Protein AF-A0A944P4P7-F1 (afdb_monomer_lite)

Structure (mmCIF, N/CA/C/O backbone):
data_AF-A0A944P4P7-F1
#
_entry.id   AF-A0A944P4P7-F1
#
loop_
_atom_site.group_PDB
_atom_site.id
_atom_site.type_symbol
_atom_site.label_atom_id
_atom_site.label_alt_id
_atom_site.label_comp_id
_atom_site.label_asym_id
_atom_site.label_entity_id
_atom_site.label_seq_id
_atom_site.pdbx_PDB_ins_code
_atom_site.Cartn_x
_atom_site.Cartn_y
_atom_site.Cartn_z
_atom_site.occupancy
_atom_site.B_iso_or_equiv
_atom_site.auth_seq_id
_atom_site.auth_comp_id
_atom_site.auth_asym_id
_atom_site.auth_atom_id
_atom_site.pdbx_PDB_model_num
ATOM 1 N N . MET A 1 1 ? 6.046 8.939 -4.558 1.00 86.06 1 MET A N 1
ATOM 2 C CA . MET A 1 1 ? 4.956 8.171 -3.937 1.00 86.06 1 MET A CA 1
ATOM 3 C C . MET A 1 1 ? 3.795 9.115 -3.737 1.00 86.06 1 MET A C 1
ATOM 5 O O . MET A 1 1 ? 4.004 10.224 -3.260 1.00 86.06 1 MET A O 1
ATOM 9 N N . GLU A 1 2 ? 2.605 8.693 -4.127 1.00 92.31 2 GLU A N 1
ATOM 10 C CA . GLU A 1 2 ? 1.362 9.438 -3.946 1.00 92.31 2 GLU A CA 1
ATOM 11 C C . GLU A 1 2 ? 0.392 8.577 -3.142 1.00 92.31 2 GLU A C 1
ATOM 13 O O . GLU A 1 2 ? 0.187 7.402 -3.447 1.00 92.31 2 GLU A O 1
ATOM 18 N N . SER A 1 3 ? -0.180 9.155 -2.093 1.00 87.56 3 SER A N 1
ATOM 19 C CA . SER A 1 3 ? -1.101 8.472 -1.190 1.00 87.56 3 SER A CA 1
ATOM 20 C C . SER A 1 3 ? -2.145 9.457 -0.655 1.00 87.56 3 SER A C 1
ATOM 22 O O . SER A 1 3 ? -1.968 10.671 -0.795 1.00 87.56 3 SER A O 1
ATOM 24 N N . PRO A 1 4 ? -3.195 8.979 0.033 1.00 83.62 4 PRO A N 1
ATOM 25 C CA . PRO A 1 4 ? -4.123 9.853 0.752 1.00 83.62 4 PRO A CA 1
ATOM 26 C C . PRO A 1 4 ? -3.451 10.785 1.772 1.00 83.62 4 PRO A C 1
ATOM 28 O O . PRO A 1 4 ? -3.993 11.841 2.078 1.00 83.62 4 PRO A O 1
ATOM 31 N N . HIS A 1 5 ? -2.262 10.427 2.269 1.00 78.88 5 HIS A N 1
ATOM 32 C CA . HIS A 1 5 ? -1.479 11.236 3.209 1.00 78.88 5 HIS A CA 1
ATOM 33 C C . HIS A 1 5 ? -0.580 12.278 2.515 1.00 78.88 5 HIS A C 1
ATOM 35 O O . HIS A 1 5 ? 0.218 12.940 3.175 1.00 78.88 5 HIS A O 1
ATOM 41 N N . GLY A 1 6 ? -0.689 12.427 1.190 1.00 86.25 6 GLY A N 1
ATOM 42 C CA . GLY A 1 6 ? 0.078 13.373 0.381 1.00 86.25 6 GLY A CA 1
ATOM 43 C C . GLY A 1 6 ? 1.114 12.709 -0.528 1.00 86.25 6 GLY A C 1
ATOM 44 O O . GLY A 1 6 ? 1.156 11.483 -0.685 1.00 86.25 6 GLY A O 1
ATOM 45 N N . SER A 1 7 ? 1.950 13.547 -1.143 1.00 90.38 7 SER A N 1
ATOM 46 C CA . SER A 1 7 ? 2.991 13.151 -2.095 1.00 90.38 7 SER A CA 1
ATOM 47 C C . SER A 1 7 ? 4.396 13.342 -1.529 1.00 90.38 7 SER A C 1
ATOM 49 O O . SER A 1 7 ? 4.681 14.360 -0.900 1.00 90.38 7 SER A O 1
ATOM 51 N N . SER A 1 8 ? 5.295 12.413 -1.832 1.00 91.19 8 SER A N 1
ATOM 52 C CA . SER A 1 8 ? 6.695 12.427 -1.399 1.00 91.19 8 SER A CA 1
ATOM 53 C C . SER A 1 8 ? 7.629 11.934 -2.512 1.00 91.19 8 SER A C 1
ATOM 55 O O . SER A 1 8 ? 7.224 11.181 -3.407 1.00 91.19 8 SER A O 1
ATOM 57 N N . VAL A 1 9 ? 8.895 12.359 -2.481 1.00 92.50 9 VAL A N 1
ATOM 58 C CA . VAL A 1 9 ? 9.893 12.068 -3.528 1.00 92.50 9 VAL A CA 1
ATOM 59 C C . VAL A 1 9 ? 11.215 11.629 -2.900 1.00 92.50 9 VAL A C 1
ATOM 61 O O . VAL A 1 9 ? 11.575 12.060 -1.807 1.00 92.50 9 VAL A O 1
ATOM 64 N N . GLY A 1 10 ? 11.955 10.760 -3.595 1.00 92.38 10 GLY A N 1
ATOM 65 C CA . GLY A 1 10 ? 13.299 10.352 -3.190 1.00 92.38 10 GLY A CA 1
ATOM 66 C C . GLY A 1 10 ? 13.332 9.744 -1.786 1.00 92.38 10 GLY A C 1
ATOM 67 O O . GLY A 1 10 ? 12.528 8.873 -1.458 1.00 92.38 10 GLY A O 1
ATOM 68 N N . ALA A 1 11 ? 14.256 10.214 -0.947 1.00 91.25 11 ALA A N 1
ATOM 69 C CA . ALA A 1 11 ? 14.421 9.705 0.413 1.00 91.25 11 ALA A CA 1
ATOM 70 C C . ALA A 1 11 ? 13.194 9.953 1.314 1.00 91.25 11 ALA A C 1
ATOM 72 O O . ALA A 1 11 ? 12.943 9.155 2.216 1.00 91.25 11 ALA A O 1
ATOM 73 N N . ASP A 1 12 ? 12.411 11.010 1.064 1.00 90.81 12 ASP A N 1
ATOM 74 C CA . ASP A 1 12 ? 11.172 11.263 1.812 1.00 90.81 12 ASP A CA 1
ATOM 75 C C . ASP A 1 12 ? 10.110 10.203 1.525 1.00 90.81 12 ASP A C 1
ATOM 77 O O . ASP A 1 12 ? 9.396 9.793 2.436 1.00 90.81 12 ASP A O 1
ATOM 81 N N . ALA A 1 13 ? 10.044 9.698 0.291 1.00 89.38 13 ALA A N 1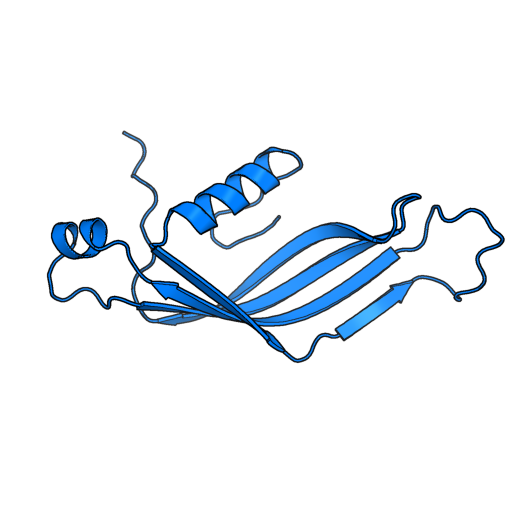
ATOM 82 C CA . ALA A 1 13 ? 9.120 8.621 -0.058 1.00 89.38 13 ALA A CA 1
ATOM 83 C C . ALA A 1 13 ? 9.451 7.309 0.657 1.00 89.38 13 ALA A C 1
ATOM 85 O O . ALA A 1 13 ? 8.552 6.591 1.098 1.00 89.38 13 ALA A O 1
ATOM 86 N N . VAL A 1 14 ? 10.743 7.019 0.824 1.00 90.12 14 VAL A N 1
ATOM 87 C CA . VAL A 1 14 ? 11.198 5.849 1.586 1.00 90.12 14 VAL A CA 1
ATOM 88 C C . VAL A 1 14 ? 10.842 6.005 3.065 1.00 90.12 14 VAL A C 1
ATOM 90 O O . VAL A 1 14 ? 10.278 5.084 3.649 1.00 90.12 14 VAL A O 1
ATOM 93 N N . ARG A 1 15 ? 11.094 7.181 3.656 1.00 89.94 15 ARG A N 1
ATOM 94 C CA . ARG A 1 15 ? 10.731 7.466 5.055 1.00 89.94 15 ARG A CA 1
ATOM 95 C C . ARG A 1 15 ? 9.228 7.392 5.301 1.00 89.94 15 ARG A C 1
ATOM 97 O O . ARG A 1 15 ? 8.814 6.783 6.278 1.00 89.94 15 ARG A O 1
ATOM 104 N N . GLN A 1 16 ? 8.419 7.967 4.412 1.00 86.19 16 GLN A N 1
ATOM 105 C CA . GLN A 1 16 ? 6.961 7.887 4.505 1.00 86.19 16 GLN A CA 1
ATOM 106 C C . GLN A 1 16 ? 6.486 6.431 4.474 1.00 86.19 16 GLN A C 1
ATOM 108 O O . GLN A 1 16 ? 5.637 6.048 5.272 1.00 86.19 16 GLN A O 1
ATOM 113 N N . SER A 1 17 ? 7.061 5.616 3.584 1.00 86.69 17 SER A N 1
ATOM 114 C CA . SER A 1 17 ? 6.740 4.189 3.507 1.00 86.69 17 SER A CA 1
ATOM 115 C C . SER A 1 17 ? 7.131 3.455 4.789 1.00 86.69 17 SER A C 1
ATOM 117 O O . SER A 1 17 ? 6.356 2.645 5.275 1.00 86.69 17 SER A O 1
ATOM 119 N N . GLN A 1 18 ? 8.303 3.754 5.355 1.00 90.00 18 GLN A N 1
ATOM 120 C CA . GLN A 1 18 ? 8.755 3.157 6.611 1.00 90.00 18 GLN A CA 1
ATOM 121 C C . GLN A 1 18 ? 7.818 3.510 7.774 1.00 90.00 18 GLN A C 1
ATOM 123 O O . GLN A 1 18 ? 7.349 2.606 8.460 1.00 90.00 18 GLN A O 1
ATOM 128 N N . GLN A 1 19 ? 7.479 4.792 7.943 1.00 87.12 19 GLN A N 1
ATOM 129 C CA . GLN A 1 19 ? 6.548 5.230 8.986 1.00 87.12 19 GLN A CA 1
ATOM 130 C C . GLN A 1 19 ? 5.189 4.533 8.850 1.00 87.12 19 GLN A C 1
ATOM 132 O O . GLN A 1 19 ? 4.666 4.001 9.824 1.00 87.12 19 GLN A O 1
ATOM 137 N N . ALA A 1 20 ? 4.661 4.453 7.625 1.00 84.38 20 ALA A N 1
ATOM 138 C CA . ALA A 1 20 ? 3.385 3.801 7.357 1.00 84.38 20 ALA A CA 1
ATOM 139 C C . ALA A 1 20 ? 3.376 2.303 7.708 1.00 84.38 20 ALA A C 1
ATOM 141 O O . ALA A 1 20 ? 2.303 1.746 7.904 1.00 84.38 20 ALA A O 1
ATOM 142 N N . VAL A 1 21 ? 4.537 1.641 7.776 1.00 89.19 21 VAL A N 1
ATOM 143 C CA . VAL A 1 21 ? 4.656 0.263 8.278 1.00 89.19 21 VAL A CA 1
ATOM 144 C C . VAL A 1 21 ? 4.725 0.247 9.807 1.00 89.19 21 VAL A C 1
ATOM 146 O O . VAL A 1 21 ? 4.086 -0.591 10.435 1.00 89.19 21 VAL A O 1
ATOM 149 N N . GLU A 1 22 ? 5.488 1.163 10.404 1.00 91.44 22 GLU A N 1
ATOM 150 C CA . GLU A 1 22 ? 5.739 1.227 11.852 1.00 91.44 22 GLU A CA 1
ATOM 151 C C . GLU A 1 22 ? 4.500 1.629 12.675 1.00 91.44 22 GLU A C 1
ATOM 153 O O . GLU A 1 22 ? 4.361 1.211 13.829 1.00 91.44 22 GLU A O 1
ATOM 158 N N . ASP A 1 23 ? 3.563 2.367 12.074 1.00 90.25 23 ASP A N 1
ATOM 159 C CA . ASP A 1 23 ? 2.300 2.782 12.704 1.00 90.25 23 ASP A CA 1
ATOM 160 C C . ASP A 1 23 ? 1.388 1.602 13.10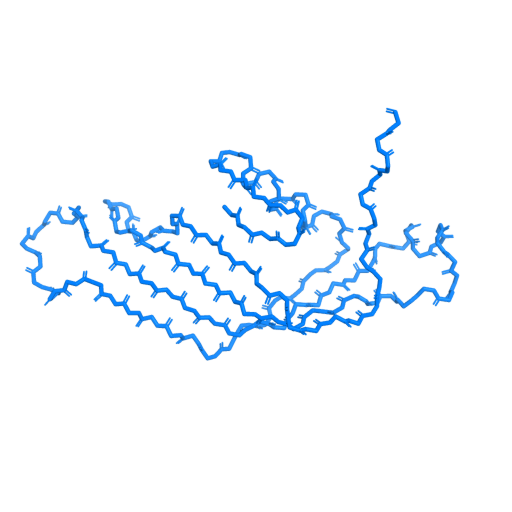1 1.00 90.25 23 ASP A C 1
ATOM 162 O O . ASP A 1 23 ? 0.443 1.769 13.881 1.00 90.25 23 ASP A O 1
ATOM 166 N N . TRP A 1 24 ? 1.677 0.396 12.606 1.00 93.38 24 TRP A N 1
ATOM 167 C CA . TRP A 1 24 ? 0.857 -0.798 12.786 1.00 93.38 24 TRP A CA 1
ATOM 168 C C . TRP A 1 24 ? 1.640 -1.939 13.427 1.00 93.38 24 TRP A C 1
ATOM 170 O O . TRP A 1 24 ? 2.837 -2.107 13.202 1.00 93.38 24 TRP A O 1
ATOM 180 N N . ALA A 1 25 ? 0.952 -2.771 14.208 1.00 95.44 25 ALA A N 1
ATOM 181 C CA . ALA A 1 25 ? 1.557 -3.969 14.786 1.00 95.44 25 ALA A CA 1
ATOM 182 C C . ALA A 1 25 ? 1.833 -5.027 13.715 1.00 95.44 25 ALA A C 1
ATOM 184 O O . ALA A 1 25 ? 2.836 -5.737 13.765 1.00 95.44 25 ALA A O 1
ATOM 185 N N . VAL A 1 26 ? 0.914 -5.143 12.755 1.00 95.88 26 VAL A N 1
ATOM 186 C CA . VAL A 1 26 ? 0.996 -6.073 11.630 1.00 95.88 26 VAL A CA 1
ATOM 187 C C . VAL A 1 26 ? 0.369 -5.415 10.411 1.00 95.88 26 VAL A C 1
ATOM 189 O O . VAL A 1 26 ? -0.688 -4.793 10.515 1.00 95.88 26 VAL A O 1
ATOM 192 N N . ILE A 1 27 ? 0.989 -5.620 9.251 1.00 95.81 27 ILE A N 1
ATOM 193 C CA . ILE A 1 27 ? 0.418 -5.275 7.951 1.00 95.81 27 ILE A CA 1
ATOM 194 C C . ILE A 1 27 ? 0.445 -6.488 7.020 1.00 95.81 27 ILE A C 1
ATOM 196 O O . ILE A 1 27 ? 1.388 -7.282 7.035 1.00 95.81 27 ILE A O 1
ATOM 200 N N . GLN A 1 28 ? -0.578 -6.623 6.182 1.00 96.88 28 GLN A N 1
ATOM 201 C CA . GLN A 1 28 ? -0.597 -7.580 5.080 1.00 96.88 28 GLN A CA 1
ATOM 202 C C . GLN A 1 28 ? -1.274 -6.956 3.869 1.00 96.88 28 GLN A C 1
ATOM 204 O O . GLN A 1 28 ? -2.441 -6.577 3.937 1.00 96.88 28 GLN A O 1
ATOM 209 N N . TYR A 1 29 ? -0.553 -6.880 2.750 1.00 96.75 29 TYR A N 1
ATOM 210 C CA . TYR A 1 29 ? -1.102 -6.415 1.478 1.00 96.75 29 TYR A CA 1
ATOM 211 C C . TYR A 1 29 ? -1.239 -7.611 0.539 1.00 96.75 29 TYR A C 1
ATOM 213 O O . TYR A 1 29 ? -0.239 -8.178 0.092 1.00 96.75 29 TYR A O 1
ATOM 221 N N . LEU A 1 30 ? -2.478 -8.005 0.249 1.00 98.25 30 LEU A N 1
ATOM 222 C CA . LEU A 1 30 ? -2.781 -9.014 -0.757 1.00 98.25 30 LEU A CA 1
ATOM 223 C C . LEU A 1 30 ? -3.042 -8.313 -2.089 1.00 98.25 30 LEU A C 1
ATOM 225 O O . LEU A 1 30 ? -4.022 -7.583 -2.229 1.00 98.25 30 LEU A O 1
ATOM 229 N N . ASN A 1 31 ? -2.162 -8.547 -3.059 1.00 98.19 31 ASN A N 1
ATOM 230 C CA . ASN A 1 31 ? -2.240 -7.932 -4.379 1.00 98.19 31 ASN A CA 1
ATOM 231 C C . ASN A 1 31 ? -2.755 -8.940 -5.411 1.00 98.19 31 ASN A C 1
ATOM 233 O O . ASN A 1 31 ? -2.353 -10.103 -5.400 1.00 98.19 31 ASN A O 1
ATOM 237 N N . THR A 1 32 ? -3.645 -8.494 -6.292 1.00 98.12 32 THR A N 1
ATOM 238 C CA . THR A 1 32 ? -4.323 -9.324 -7.300 1.00 98.12 32 THR A CA 1
ATOM 239 C C . THR A 1 32 ? -4.428 -8.579 -8.627 1.00 98.12 32 THR A C 1
ATOM 241 O O . THR A 1 32 ? -4.241 -7.362 -8.669 1.00 98.12 32 THR A O 1
ATOM 244 N N . ASP A 1 33 ? -4.701 -9.320 -9.705 1.00 97.31 33 ASP A N 1
ATOM 245 C CA . ASP A 1 33 ? -4.932 -8.777 -11.051 1.00 97.31 33 ASP A CA 1
ATOM 246 C C . ASP A 1 33 ? -3.818 -7.835 -11.532 1.00 97.31 33 ASP A C 1
ATOM 248 O O . ASP A 1 33 ? -4.074 -6.754 -12.055 1.00 97.31 33 ASP A O 1
ATOM 252 N N . LEU A 1 34 ? -2.562 -8.238 -11.313 1.00 97.44 34 LEU A N 1
ATOM 253 C CA . LEU A 1 34 ? -1.402 -7.459 -11.730 1.00 97.44 34 LEU A CA 1
ATOM 254 C C . LEU A 1 34 ? -1.350 -7.374 -13.260 1.00 97.44 34 LEU A C 1
ATOM 256 O O . LEU A 1 34 ? -1.148 -8.379 -13.943 1.00 97.44 34 LEU A O 1
ATOM 260 N N . LEU A 1 35 ? -1.487 -6.158 -13.775 1.00 97.94 35 LEU A N 1
ATOM 261 C CA . LEU A 1 35 ? -1.313 -5.818 -15.181 1.00 97.94 35 LEU A CA 1
ATOM 262 C C . LEU A 1 35 ? 0.006 -5.072 -15.333 1.00 97.94 35 LEU A C 1
ATOM 264 O O . LEU A 1 35 ? 0.263 -4.131 -14.585 1.00 97.94 35 LEU A O 1
ATOM 268 N N . ILE A 1 36 ? 0.831 -5.492 -16.290 1.00 96.69 36 ILE A N 1
ATOM 269 C CA . ILE A 1 36 ? 2.103 -4.848 -16.620 1.00 96.69 36 ILE A CA 1
ATOM 270 C C . ILE A 1 36 ? 2.116 -4.590 -18.120 1.00 96.69 36 ILE A C 1
ATOM 272 O O . ILE A 1 36 ? 1.881 -5.513 -18.899 1.00 96.69 36 ILE A O 1
ATOM 276 N N . ASP A 1 37 ? 2.425 -3.357 -18.497 1.00 94.94 37 ASP A N 1
ATOM 277 C CA . ASP A 1 37 ? 2.660 -2.952 -19.878 1.00 94.94 37 ASP A CA 1
ATOM 278 C C . ASP A 1 37 ? 4.103 -2.467 -20.010 1.00 94.94 37 ASP A C 1
ATOM 280 O O . ASP A 1 37 ? 4.538 -1.619 -19.231 1.00 94.94 37 ASP A O 1
ATOM 284 N N . VAL A 1 38 ? 4.869 -3.045 -20.934 1.00 92.31 38 VAL A N 1
ATOM 285 C CA . VAL A 1 38 ? 6.292 -2.733 -21.121 1.00 92.31 38 VAL A CA 1
ATOM 286 C C . VAL A 1 38 ? 6.445 -1.895 -22.380 1.00 92.31 38 VAL A C 1
ATOM 288 O O . VAL A 1 38 ? 6.120 -2.344 -23.475 1.00 92.31 38 VAL A O 1
ATOM 291 N N . ASP A 1 39 ? 7.013 -0.703 -22.226 1.00 84.81 39 ASP A N 1
ATOM 292 C CA . ASP A 1 39 ? 7.324 0.177 -23.343 1.00 84.81 39 ASP A CA 1
ATOM 293 C C . ASP A 1 39 ? 8.631 -0.283 -24.014 1.00 84.81 39 ASP A C 1
ATOM 295 O O . ASP A 1 39 ? 9.716 -0.219 -23.420 1.00 84.81 39 ASP A O 1
ATOM 299 N N . GLY A 1 40 ? 8.534 -0.723 -25.269 1.00 68.50 40 GLY A N 1
ATOM 300 C CA . GLY A 1 40 ? 9.669 -1.139 -26.101 1.00 68.50 40 GLY A CA 1
ATOM 301 C C . GLY A 1 40 ? 9.549 -2.579 -26.603 1.00 68.50 40 GLY A C 1
ATOM 302 O O . GLY A 1 40 ? 9.015 -3.456 -25.933 1.00 68.50 40 GLY A O 1
ATOM 303 N N . ASP A 1 41 ? 10.066 -2.835 -27.799 1.00 58.56 41 ASP A N 1
ATOM 304 C CA . ASP A 1 41 ? 9.925 -4.059 -28.599 1.00 58.56 41 ASP A CA 1
ATOM 305 C C . ASP A 1 41 ? 10.788 -5.252 -28.145 1.00 58.56 41 ASP A C 1
ATOM 307 O O . ASP A 1 41 ? 10.900 -6.250 -28.849 1.00 58.56 41 ASP A O 1
ATOM 311 N N . GLY A 1 42 ? 11.369 -5.212 -26.945 1.00 52.53 42 GLY A N 1
ATOM 312 C CA . GLY A 1 42 ? 12.096 -6.354 -26.376 1.00 52.53 42 GLY A CA 1
ATOM 313 C C . GLY A 1 42 ? 13.430 -6.698 -27.058 1.00 52.53 42 GLY A C 1
ATOM 314 O O . GLY A 1 42 ? 14.180 -7.503 -26.506 1.00 52.53 42 GLY A O 1
ATOM 315 N N . GLU A 1 43 ? 13.781 -6.051 -28.171 1.00 51.91 43 GLU A N 1
ATOM 316 C CA . GLU A 1 43 ? 15.068 -6.176 -28.868 1.00 51.91 43 GLU A CA 1
ATOM 317 C C . GLU A 1 43 ? 15.940 -4.934 -28.623 1.00 51.91 43 GLU A C 1
ATOM 319 O O . GLU A 1 43 ? 16.232 -4.138 -29.507 1.00 51.91 43 GLU A 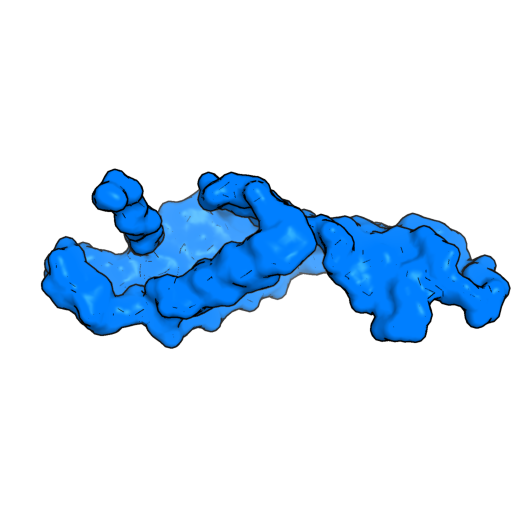O 1
ATOM 324 N N . GLY A 1 44 ? 16.351 -4.738 -27.369 1.00 51.44 44 GLY A N 1
ATOM 325 C CA . GLY A 1 44 ? 17.384 -3.760 -27.033 1.00 51.44 44 GLY A CA 1
ATOM 326 C C . GLY A 1 44 ? 18.765 -4.400 -27.127 1.00 51.44 44 GLY A C 1
ATOM 327 O O . GLY A 1 44 ? 19.089 -5.252 -26.296 1.00 51.44 44 GLY A O 1
ATOM 328 N N . ASP A 1 45 ? 19.561 -3.979 -28.110 1.00 49.34 45 ASP A N 1
ATOM 329 C CA . ASP A 1 45 ? 20.967 -4.343 -28.308 1.00 49.34 45 ASP A CA 1
ATOM 330 C C . ASP A 1 45 ? 21.794 -4.120 -27.028 1.00 49.34 45 ASP A C 1
ATOM 332 O O . ASP A 1 45 ? 22.276 -3.025 -26.760 1.00 49.34 45 ASP A O 1
ATOM 336 N N . GLY A 1 46 ? 21.953 -5.167 -26.219 1.00 51.28 46 GLY A N 1
ATOM 337 C CA . GLY A 1 46 ? 23.070 -5.355 -25.286 1.00 51.28 46 GLY A CA 1
ATOM 338 C C . GLY A 1 46 ? 23.178 -4.458 -24.043 1.00 51.28 46 GLY A C 1
ATOM 339 O O . GLY A 1 46 ? 23.644 -4.963 -23.028 1.00 51.28 46 GLY A O 1
ATOM 340 N N . ASP A 1 47 ? 22.712 -3.205 -24.053 1.00 52.41 47 ASP A N 1
ATOM 341 C CA . ASP A 1 47 ? 23.135 -2.189 -23.069 1.00 52.41 47 ASP A CA 1
ATOM 342 C C . ASP A 1 47 ? 21.980 -1.457 -22.351 1.00 52.41 47 ASP A C 1
ATOM 344 O O . ASP A 1 47 ? 22.101 -0.308 -21.949 1.00 52.41 47 ASP A O 1
ATOM 348 N N . GLY A 1 48 ? 20.853 -2.143 -22.134 1.00 55.19 48 GLY A N 1
ATOM 349 C CA . GLY A 1 48 ? 20.063 -2.071 -20.889 1.00 55.19 48 GLY A CA 1
ATOM 350 C C . GLY A 1 48 ? 19.714 -0.727 -20.213 1.00 55.19 48 GLY A C 1
ATOM 351 O O . GLY A 1 48 ? 19.474 -0.757 -19.005 1.00 55.19 48 GLY A O 1
ATOM 352 N N . ASP A 1 49 ? 19.627 0.405 -20.911 1.00 61.22 49 ASP A N 1
ATOM 353 C CA . ASP A 1 49 ? 19.331 1.710 -20.296 1.00 61.22 49 ASP A CA 1
ATOM 354 C C . ASP A 1 49 ? 18.256 2.470 -21.089 1.00 61.22 49 ASP A C 1
ATOM 356 O O . ASP A 1 49 ? 18.545 3.176 -22.051 1.00 61.22 49 ASP A O 1
ATOM 360 N N . GLY A 1 50 ? 16.978 2.280 -20.742 1.00 65.31 50 GLY A N 1
ATOM 361 C CA . GLY A 1 50 ? 15.903 3.070 -21.359 1.00 65.31 50 GLY A CA 1
ATOM 362 C C . GLY A 1 50 ? 14.503 2.470 -21.317 1.00 65.31 50 GLY A C 1
ATOM 363 O O . GLY A 1 50 ? 13.533 3.226 -21.353 1.00 65.31 50 GLY A O 1
ATOM 364 N N . SER A 1 51 ? 14.369 1.144 -21.187 1.00 86.19 51 SER A N 1
ATOM 365 C CA . SER A 1 51 ? 13.047 0.505 -21.135 1.00 86.19 51 SER A CA 1
ATOM 366 C C . SER A 1 51 ? 12.240 1.011 -19.935 1.00 86.19 51 SER A C 1
ATOM 368 O O . SER A 1 51 ? 12.742 1.059 -18.802 1.00 86.19 51 SER A O 1
ATOM 370 N N . SER A 1 52 ? 10.982 1.368 -20.182 1.00 91.62 52 SER A N 1
ATOM 371 C CA . SER A 1 52 ? 9.989 1.649 -19.147 1.00 91.62 52 SER A CA 1
ATOM 372 C C . SER A 1 52 ? 8.900 0.596 -19.142 1.00 91.62 52 SER A C 1
ATOM 374 O O . SER A 1 52 ? 8.752 -0.184 -20.076 1.00 91.62 52 SER A O 1
ATOM 376 N N . ALA A 1 53 ? 8.177 0.539 -18.037 1.00 95.19 53 ALA A N 1
ATOM 377 C CA . ALA A 1 53 ? 6.938 -0.200 -17.954 1.00 95.19 53 ALA A CA 1
ATOM 378 C C . ALA A 1 53 ? 5.984 0.543 -17.024 1.00 95.19 53 ALA A C 1
ATOM 380 O O . ALA A 1 53 ? 6.419 1.297 -16.149 1.00 95.19 53 ALA A O 1
ATOM 381 N N . THR A 1 54 ? 4.696 0.292 -17.180 1.00 97.38 54 THR A N 1
ATOM 382 C CA . THR A 1 54 ? 3.679 0.650 -16.196 1.00 97.38 54 THR A CA 1
ATOM 383 C C . THR A 1 54 ? 3.113 -0.621 -15.585 1.00 97.38 54 THR A C 1
ATOM 385 O O . THR A 1 54 ? 3.084 -1.677 -16.217 1.00 97.38 54 THR A O 1
ATOM 388 N N . ALA A 1 55 ? 2.696 -0.543 -14.327 1.00 98.12 55 ALA A N 1
ATOM 389 C CA . ALA A 1 55 ? 1.997 -1.625 -13.661 1.00 98.12 55 ALA A CA 1
ATOM 390 C C . ALA A 1 55 ? 0.795 -1.093 -12.890 1.00 98.12 55 ALA A C 1
ATOM 392 O O . ALA A 1 55 ? 0.853 -0.005 -12.319 1.00 98.12 55 ALA A O 1
ATOM 393 N N . SER A 1 56 ? -0.272 -1.881 -12.830 1.00 98.44 56 SER A N 1
ATOM 394 C CA . SER A 1 56 ? -1.417 -1.620 -11.959 1.00 98.44 56 SER A CA 1
ATOM 395 C C . SER A 1 56 ? -1.913 -2.911 -11.323 1.00 98.44 56 SER A C 1
ATOM 397 O O . SER A 1 56 ? -1.775 -3.988 -11.903 1.00 98.44 56 SER A O 1
ATOM 399 N N . TRP A 1 57 ? -2.432 -2.820 -10.102 1.00 98.69 57 TRP A N 1
ATOM 400 C CA . TRP A 1 57 ? -2.972 -3.974 -9.387 1.00 98.69 57 TRP A CA 1
ATOM 401 C C . TRP A 1 57 ? -4.035 -3.568 -8.371 1.00 98.69 57 TRP A C 1
ATOM 403 O O . TRP A 1 57 ? -4.034 -2.456 -7.834 1.00 98.69 57 TRP A O 1
ATOM 413 N N . ASN A 1 58 ? -4.922 -4.512 -8.068 1.00 98.50 58 ASN A N 1
ATOM 414 C CA . ASN A 1 58 ? -5.838 -4.420 -6.939 1.00 98.50 58 ASN A CA 1
ATOM 415 C C . ASN A 1 58 ? -5.098 -4.802 -5.656 1.00 98.50 58 ASN A C 1
ATOM 417 O O . ASN A 1 58 ? -4.313 -5.753 -5.653 1.00 98.50 58 ASN A O 1
ATOM 421 N N . SER A 1 59 ? -5.369 -4.104 -4.555 1.00 98.31 59 SER A N 1
ATOM 422 C CA . SER A 1 59 ? -4.782 -4.410 -3.250 1.00 98.31 59 SER A CA 1
ATOM 423 C C . SER A 1 59 ? -5.831 -4.409 -2.145 1.00 98.31 59 SER A C 1
ATOM 425 O O . SER A 1 59 ? -6.584 -3.443 -1.992 1.00 98.31 59 SER A O 1
ATOM 427 N N . LEU A 1 60 ? -5.854 -5.489 -1.363 1.00 98.38 60 LEU A N 1
ATOM 428 C CA . LEU A 1 60 ? -6.507 -5.546 -0.061 1.00 98.38 60 LEU A CA 1
ATOM 429 C C . LEU A 1 60 ? -5.428 -5.398 1.012 1.00 98.38 60 LEU A C 1
ATOM 431 O O . LEU A 1 60 ? -4.587 -6.280 1.192 1.00 98.38 60 LEU A O 1
ATOM 435 N N . MET A 1 61 ? -5.456 -4.264 1.698 1.00 97.38 61 MET A N 1
ATOM 436 C CA . MET A 1 61 ? -4.477 -3.868 2.700 1.00 97.38 61 MET A CA 1
ATOM 437 C C . MET A 1 61 ? -5.107 -4.011 4.082 1.00 97.38 61 MET A C 1
ATOM 439 O O . MET A 1 61 ? -6.040 -3.283 4.422 1.00 97.38 61 MET A O 1
ATOM 443 N N . THR A 1 62 ? -4.603 -4.952 4.871 1.00 97.69 62 THR A N 1
ATOM 444 C CA . THR A 1 62 ? -5.047 -5.206 6.243 1.00 97.69 62 THR A CA 1
ATOM 445 C C . THR A 1 62 ? -3.995 -4.702 7.211 1.00 97.69 62 THR A C 1
ATOM 447 O O . THR A 1 62 ? -2.818 -5.041 7.074 1.00 97.69 62 THR A O 1
ATOM 450 N N . HIS A 1 63 ? -4.430 -3.941 8.208 1.00 96.94 63 HIS A N 1
ATOM 451 C CA . HIS A 1 63 ? -3.577 -3.389 9.245 1.00 96.94 63 HIS A CA 1
ATOM 452 C C . HIS A 1 63 ? -4.150 -3.727 10.618 1.00 96.94 63 HIS A C 1
ATOM 454 O O . HIS A 1 63 ? -5.360 -3.636 10.830 1.00 96.94 63 HIS A O 1
ATOM 460 N N . VAL A 1 64 ? -3.280 -4.121 11.543 1.00 95.69 64 VAL A N 1
ATOM 461 C CA . VAL A 1 64 ? -3.631 -4.438 12.931 1.00 95.69 64 VAL A CA 1
ATOM 462 C C . VAL A 1 64 ? -3.064 -3.353 13.833 1.00 95.69 64 VAL A C 1
ATOM 464 O O . VAL A 1 64 ? -1.868 -3.050 13.765 1.00 95.69 64 VAL A O 1
ATOM 467 N N . HIS A 1 65 ? -3.902 -2.775 14.688 1.00 93.44 65 HIS A N 1
ATOM 468 C CA . HIS A 1 65 ? -3.451 -1.776 15.652 1.00 93.44 65 HIS A CA 1
ATOM 469 C C . HIS A 1 65 ? -2.488 -2.361 16.689 1.00 93.44 65 HIS A C 1
ATOM 471 O O . HIS A 1 65 ? -2.624 -3.500 17.138 1.00 93.44 65 HIS A O 1
ATOM 477 N N . HIS A 1 66 ? -1.543 -1.533 17.137 1.00 92.12 66 HIS A N 1
ATOM 478 C CA . HIS A 1 66 ? -0.795 -1.798 18.365 1.00 92.12 66 HIS A CA 1
ATOM 479 C C . HIS A 1 66 ? -1.740 -1.868 19.568 1.00 92.12 66 HIS A C 1
ATOM 481 O O . HIS A 1 66 ? -2.657 -1.054 19.691 1.00 92.12 66 HIS A O 1
ATOM 487 N N . GLU A 1 67 ? -1.464 -2.762 20.523 1.00 91.00 67 GLU A N 1
ATOM 488 C CA . GLU A 1 67 ? -2.245 -2.848 21.769 1.00 91.00 67 GLU A CA 1
ATOM 489 C C . GLU A 1 67 ? -2.304 -1.511 22.522 1.00 91.00 67 GLU A C 1
ATOM 491 O O . GLU A 1 67 ? -3.316 -1.174 23.135 1.00 91.00 67 GLU A O 1
ATOM 496 N N . ALA A 1 68 ? -1.211 -0.742 22.488 1.00 88.06 68 ALA A N 1
ATOM 497 C CA . ALA A 1 68 ? -1.142 0.574 23.115 1.00 88.06 68 ALA A CA 1
ATOM 498 C C . ALA A 1 68 ? -2.139 1.568 22.494 1.00 88.06 68 ALA A C 1
ATOM 500 O O . ALA A 1 68 ? -2.740 2.354 23.224 1.00 88.06 68 ALA A O 1
ATOM 501 N N . ALA A 1 69 ? -2.356 1.503 21.175 1.00 85.12 69 ALA A N 1
ATOM 502 C CA . ALA A 1 69 ? -3.319 2.356 20.482 1.00 85.12 69 ALA A CA 1
ATOM 503 C C . ALA A 1 69 ? -4.763 1.993 20.860 1.00 85.12 69 ALA A C 1
ATOM 505 O O . ALA A 1 69 ? -5.550 2.886 21.165 1.00 85.12 69 ALA A O 1
ATOM 506 N N . LEU A 1 70 ? -5.084 0.695 20.935 1.00 87.44 70 LEU A N 1
ATOM 507 C CA . LEU A 1 70 ? -6.405 0.216 21.366 1.00 87.44 70 LEU A CA 1
ATOM 508 C C . LEU A 1 70 ? -6.730 0.671 22.797 1.00 87.44 70 LEU A C 1
ATOM 510 O O . LEU A 1 70 ? -7.806 1.197 23.061 1.00 87.44 70 LEU A O 1
ATOM 514 N N . LYS A 1 71 ? -5.762 0.566 23.715 1.00 86.31 71 LYS A N 1
ATOM 515 C CA . LYS A 1 71 ? -5.925 1.031 25.104 1.00 86.31 71 LYS A CA 1
ATOM 516 C C . LYS A 1 71 ? -6.146 2.542 25.206 1.00 86.31 71 LYS A C 1
ATOM 518 O O . LYS A 1 71 ? -6.885 2.984 26.079 1.00 86.31 71 LYS A O 1
ATOM 523 N N . ALA A 1 72 ? -5.492 3.331 24.354 1.00 82.81 72 ALA A N 1
ATOM 524 C CA . ALA A 1 72 ? -5.582 4.790 24.388 1.00 82.81 72 ALA A CA 1
ATOM 525 C C . ALA A 1 72 ? -6.877 5.336 23.763 1.00 82.81 72 ALA A C 1
ATOM 527 O O . ALA A 1 72 ? -7.384 6.360 24.216 1.00 82.81 72 ALA A O 1
ATOM 528 N N . LEU A 1 73 ? -7.395 4.673 22.724 1.00 75.81 73 LEU A N 1
ATOM 529 C CA . LEU A 1 73 ? -8.546 5.137 21.940 1.00 75.81 73 LEU A CA 1
ATOM 530 C C . LEU A 1 73 ? -9.882 4.509 22.374 1.00 75.81 73 LEU A C 1
ATOM 532 O O . LEU A 1 73 ? -10.933 4.986 21.951 1.00 75.81 73 LEU A O 1
ATOM 536 N N . GLY A 1 74 ? -9.844 3.507 23.258 1.00 76.75 74 GLY A N 1
ATOM 537 C CA . GLY A 1 74 ? -11.014 2.873 23.865 1.00 76.75 74 GLY A CA 1
ATOM 538 C C . GLY A 1 74 ? -11.232 1.439 23.381 1.00 76.75 74 GLY A C 1
ATOM 539 O O . GLY A 1 74 ? -10.896 1.091 22.252 1.00 76.75 74 GLY A O 1
ATOM 540 N N . GLU A 1 75 ? -11.824 0.611 24.247 1.00 70.06 75 GLU A N 1
ATOM 541 C CA . GLU A 1 75 ? -12.068 -0.823 23.997 1.00 70.06 75 GLU A CA 1
ATOM 542 C C . GLU A 1 75 ? -13.015 -1.092 22.814 1.00 70.06 75 GLU A C 1
ATOM 544 O O . GLU A 1 75 ? -13.030 -2.200 22.285 1.00 70.06 75 GLU A O 1
ATOM 549 N N . ASP A 1 76 ? -13.758 -0.075 22.370 1.00 79.25 76 ASP A N 1
ATOM 550 C CA . ASP A 1 76 ? -14.679 -0.155 21.233 1.00 79.25 76 ASP A CA 1
ATOM 551 C C . ASP A 1 76 ? -13.993 0.066 19.868 1.00 79.25 76 ASP A C 1
ATOM 553 O O . ASP A 1 76 ? -14.652 -0.026 18.829 1.00 79.25 76 ASP A O 1
ATOM 557 N N . LEU A 1 77 ? -12.690 0.384 19.832 1.00 83.44 77 LEU A N 1
ATOM 558 C CA . LEU A 1 77 ? -11.964 0.531 18.571 1.00 83.44 77 LEU A CA 1
ATOM 559 C C . LEU A 1 77 ? -11.812 -0.836 17.892 1.00 83.44 77 LEU A C 1
ATOM 561 O O . LEU A 1 77 ? -11.286 -1.779 18.486 1.00 83.44 77 LEU A O 1
ATOM 565 N N . ASP A 1 78 ? -12.218 -0.923 16.622 1.00 88.56 78 ASP A N 1
ATOM 566 C CA . ASP A 1 78 ? -11.948 -2.102 15.798 1.00 88.56 78 ASP A CA 1
ATOM 567 C C . ASP A 1 78 ? -10.429 -2.366 15.774 1.00 88.56 78 ASP A C 1
ATOM 569 O O . ASP A 1 78 ? -9.665 -1.467 15.407 1.00 88.56 78 ASP A O 1
ATOM 573 N N . PRO A 1 79 ? -9.951 -3.564 16.164 1.00 91.88 79 PRO A N 1
ATOM 574 C CA . PRO A 1 79 ? -8.530 -3.896 16.103 1.00 91.88 79 PRO A CA 1
ATOM 575 C C . PRO A 1 79 ? -7.965 -3.885 14.677 1.00 91.88 79 PRO A C 1
ATOM 577 O O . PRO A 1 79 ? -6.739 -3.868 14.515 1.00 91.88 79 PRO A O 1
ATOM 580 N N . LEU A 1 80 ? -8.830 -3.904 13.659 1.00 95.00 80 LEU A N 1
ATOM 581 C CA . LEU A 1 80 ? -8.465 -3.901 12.254 1.00 95.00 80 LEU A CA 1
ATOM 582 C C . LEU A 1 80 ? -8.791 -2.574 11.571 1.00 95.00 80 LEU A C 1
ATOM 584 O O . LEU A 1 80 ? -9.875 -2.009 11.695 1.00 95.00 80 LEU A O 1
ATOM 588 N N . PHE A 1 81 ? -7.864 -2.159 10.717 1.00 95.00 81 PHE A N 1
ATOM 589 C CA . PHE A 1 81 ? -8.117 -1.185 9.671 1.00 95.00 81 PHE A CA 1
ATOM 590 C C . PHE A 1 81 ? -7.846 -1.825 8.315 1.00 95.00 81 PHE A C 1
ATOM 592 O O . PHE A 1 81 ? -6.750 -2.320 8.038 1.00 95.00 81 PHE A O 1
ATOM 599 N N . THR A 1 82 ? -8.853 -1.828 7.449 1.00 97.50 82 THR A N 1
ATOM 600 C CA . THR A 1 82 ? -8.776 -2.454 6.128 1.00 97.50 82 THR A CA 1
ATOM 601 C C . THR A 1 82 ? -9.040 -1.439 5.035 1.00 97.50 82 THR A C 1
ATOM 603 O O . THR A 1 82 ? -9.918 -0.583 5.149 1.00 97.50 82 THR A O 1
ATOM 606 N N . VAL A 1 83 ? -8.268 -1.544 3.958 1.00 97.44 83 VAL A N 1
ATOM 607 C CA . VAL A 1 83 ? -8.382 -0.683 2.785 1.00 97.44 83 VAL A CA 1
ATOM 608 C C . VAL A 1 83 ? -8.401 -1.557 1.544 1.00 97.44 83 VAL A C 1
ATOM 610 O O . VAL A 1 83 ? -7.476 -2.331 1.305 1.00 97.44 83 VAL A O 1
ATOM 613 N N . GLY A 1 84 ? -9.438 -1.411 0.728 1.00 98.38 84 GLY A N 1
ATOM 614 C CA . GLY A 1 84 ? -9.427 -1.898 -0.646 1.00 98.38 84 GLY A CA 1
ATOM 615 C C . GLY A 1 84 ? -9.059 -0.756 -1.576 1.00 98.38 84 GLY A C 1
ATOM 616 O O . GLY A 1 84 ? -9.659 0.319 -1.504 1.00 98.38 84 GLY A O 1
ATOM 617 N N . GLY A 1 85 ? -8.079 -0.962 -2.447 1.00 98.06 85 GLY A N 1
ATOM 618 C CA . GLY A 1 85 ? -7.576 0.091 -3.319 1.00 98.06 85 GLY A CA 1
ATOM 619 C C . GLY A 1 85 ? -6.946 -0.424 -4.601 1.00 98.06 85 GLY A C 1
ATOM 620 O O . GLY A 1 85 ? -6.759 -1.623 -4.795 1.00 98.06 85 GLY A O 1
ATOM 621 N N . VAL A 1 86 ? -6.604 0.526 -5.462 1.00 98.25 86 VAL A N 1
ATOM 622 C CA . VAL A 1 86 ? -5.828 0.296 -6.681 1.00 98.25 86 VAL A CA 1
ATOM 623 C C . VAL A 1 86 ? -4.475 0.961 -6.505 1.00 98.25 86 VAL A C 1
ATOM 625 O O . VAL A 1 86 ? -4.393 2.105 -6.049 1.00 98.25 86 VAL A O 1
ATOM 628 N N . TRP A 1 87 ? -3.429 0.237 -6.870 1.00 98.12 87 TRP A N 1
ATOM 629 C CA . TRP A 1 87 ? -2.081 0.765 -6.973 1.00 98.12 87 TRP A CA 1
ATOM 630 C C . TRP A 1 87 ? -1.673 0.875 -8.431 1.00 98.12 87 TRP A C 1
ATOM 632 O O . TRP A 1 87 ? -2.045 0.043 -9.258 1.00 98.12 87 TRP A O 1
ATOM 642 N N . GLU A 1 88 ? -0.861 1.882 -8.710 1.00 98.38 88 GLU A N 1
ATOM 643 C CA . GLU A 1 88 ? -0.204 2.074 -9.993 1.00 98.38 88 GLU A CA 1
ATOM 644 C C . GLU A 1 88 ? 1.281 2.338 -9.748 1.00 98.38 88 GLU A C 1
ATOM 646 O O . GLU A 1 88 ? 1.669 2.938 -8.738 1.00 98.38 88 GLU A O 1
ATOM 651 N N . ALA A 1 89 ? 2.120 1.892 -10.675 1.00 97.88 89 ALA A N 1
ATOM 652 C CA . ALA A 1 89 ? 3.547 2.133 -10.635 1.00 97.88 89 ALA A CA 1
ATOM 653 C C . ALA A 1 89 ? 4.118 2.396 -12.023 1.00 97.88 89 ALA A C 1
ATOM 655 O O . ALA A 1 89 ? 3.751 1.741 -12.996 1.00 97.88 89 ALA A O 1
ATOM 656 N N . ASP A 1 9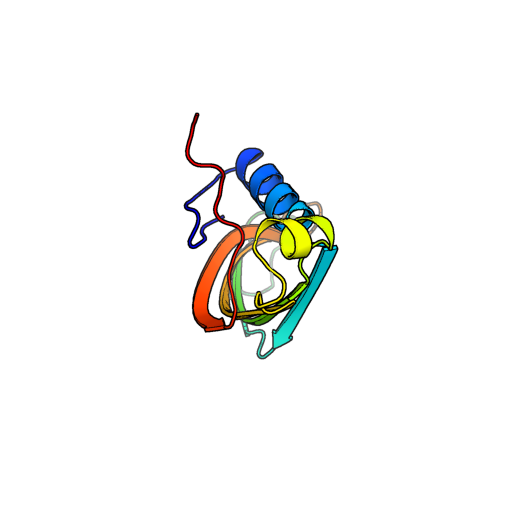0 ? 5.099 3.290 -12.062 1.00 97.19 90 ASP A N 1
ATOM 657 C CA . ASP A 1 90 ? 5.983 3.441 -13.210 1.00 97.19 90 ASP A CA 1
ATOM 658 C C . ASP A 1 90 ? 7.288 2.715 -12.878 1.00 97.19 90 ASP A C 1
ATOM 660 O O . ASP A 1 90 ? 7.828 2.863 -11.773 1.00 97.19 90 ASP A O 1
ATOM 664 N N . LEU A 1 91 ? 7.806 1.946 -13.830 1.00 95.50 91 LEU A N 1
ATOM 665 C CA . LEU A 1 91 ? 9.044 1.195 -13.702 1.00 95.50 91 LEU A CA 1
ATOM 666 C C . LEU A 1 91 ? 10.067 1.647 -14.741 1.00 95.50 91 LEU A C 1
ATOM 668 O O . LEU A 1 91 ? 9.740 1.990 -15.878 1.00 95.50 91 LEU A O 1
ATOM 672 N N . ARG A 1 92 ? 11.338 1.592 -14.351 1.00 92.69 92 ARG A N 1
ATOM 673 C CA . ARG A 1 92 ? 12.488 1.848 -15.218 1.00 92.69 92 ARG A CA 1
ATOM 674 C C . ARG A 1 92 ? 13.479 0.703 -15.115 1.00 92.69 92 ARG A C 1
ATOM 676 O O . ARG A 1 92 ? 13.788 0.239 -14.012 1.00 92.69 92 ARG A O 1
ATOM 683 N N . ARG A 1 93 ? 13.986 0.244 -16.257 1.00 90.44 93 ARG A N 1
ATOM 684 C CA . ARG A 1 93 ? 15.089 -0.714 -16.297 1.00 90.44 93 ARG 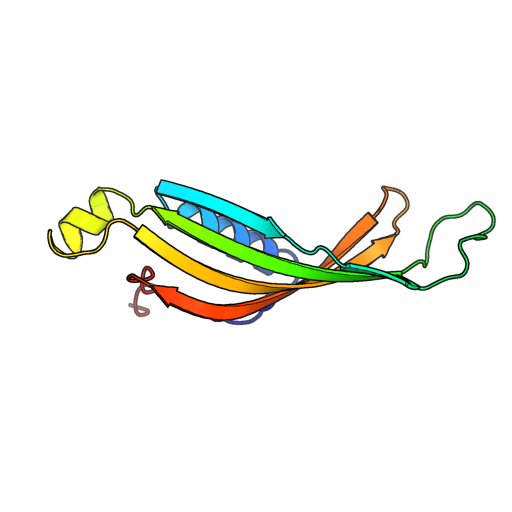A CA 1
ATOM 685 C C . ARG A 1 93 ? 16.394 0.029 -16.032 1.00 90.44 93 ARG A C 1
ATOM 687 O O . ARG A 1 93 ? 16.665 1.046 -16.652 1.00 90.44 93 ARG A O 1
ATOM 694 N N . THR A 1 94 ? 17.175 -0.480 -15.088 1.00 89.25 94 THR A N 1
ATOM 695 C CA . THR A 1 94 ? 18.527 -0.002 -14.779 1.00 89.25 94 THR A CA 1
ATOM 696 C C . THR A 1 94 ? 19.527 -1.124 -15.053 1.00 89.25 94 THR A C 1
ATOM 698 O O . THR A 1 94 ? 19.131 -2.288 -15.186 1.00 89.25 94 THR A O 1
ATOM 701 N N . SER A 1 95 ? 20.826 -0.822 -15.019 1.00 88.06 95 SER A N 1
ATOM 702 C CA . SER A 1 95 ? 21.890 -1.839 -15.066 1.00 88.06 95 SER A CA 1
ATOM 703 C C . SER A 1 95 ? 21.785 -2.890 -13.947 1.00 88.06 95 SER A C 1
ATOM 705 O O . SER A 1 95 ? 22.248 -4.016 -14.105 1.00 88.06 95 SER A O 1
ATOM 707 N N . ALA A 1 96 ? 21.117 -2.562 -12.835 1.00 89.69 96 ALA A N 1
ATOM 708 C CA . ALA A 1 96 ? 20.838 -3.468 -11.721 1.00 89.69 96 ALA A CA 1
ATOM 709 C C . ALA A 1 96 ? 19.435 -4.118 -11.790 1.00 89.69 96 ALA A C 1
ATOM 711 O O . ALA A 1 96 ? 18.942 -4.655 -10.790 1.00 89.69 96 ALA A O 1
ATOM 712 N N . GLY A 1 97 ? 18.761 -4.042 -12.942 1.00 90.25 97 GLY A N 1
ATOM 713 C CA . GLY A 1 97 ? 17.414 -4.564 -13.182 1.00 90.25 97 GLY A CA 1
ATOM 714 C C . GLY A 1 97 ? 16.305 -3.517 -13.040 1.00 90.25 97 GLY A C 1
ATOM 715 O O . GLY A 1 97 ? 16.563 -2.318 -12.923 1.00 90.25 97 GLY A O 1
ATOM 716 N N . TRP A 1 98 ? 15.052 -3.972 -13.058 1.00 92.81 98 TRP A N 1
ATOM 717 C CA . TRP A 1 98 ? 13.876 -3.104 -12.946 1.00 92.81 98 TRP A CA 1
ATOM 718 C C . TRP A 1 98 ? 13.783 -2.437 -11.573 1.00 92.81 98 TRP A C 1
ATOM 720 O O . TRP A 1 98 ? 14.047 -3.059 -10.540 1.00 92.81 98 TRP A O 1
ATOM 730 N N . ARG A 1 99 ? 13.415 -1.158 -11.560 1.00 93.94 99 ARG A N 1
ATOM 731 C CA . ARG A 1 99 ? 13.156 -0.365 -10.358 1.00 93.94 99 ARG A CA 1
ATOM 732 C C . ARG A 1 99 ? 11.840 0.374 -10.511 1.00 93.94 99 ARG A C 1
ATOM 734 O O . ARG A 1 99 ? 11.510 0.837 -11.597 1.00 93.94 99 ARG A O 1
ATOM 741 N N . ILE A 1 100 ? 11.121 0.504 -9.405 1.00 94.88 100 ILE A N 1
ATOM 742 C CA . ILE A 1 100 ? 9.940 1.357 -9.317 1.00 94.88 100 ILE A CA 1
ATOM 743 C C . ILE A 1 100 ? 10.418 2.809 -9.233 1.00 94.88 100 ILE A C 1
ATOM 745 O O . ILE A 1 100 ? 11.162 3.161 -8.318 1.00 94.88 100 ILE A O 1
ATOM 749 N N . SER A 1 101 ? 10.011 3.643 -10.187 1.00 94.00 101 SER A N 1
ATOM 750 C CA . SER A 1 101 ? 10.327 5.077 -10.214 1.00 94.00 101 SER A CA 1
ATOM 751 C C . SER A 1 101 ? 9.209 5.940 -9.635 1.00 94.00 101 SER A C 1
ATOM 753 O O . SER A 1 101 ? 9.478 7.011 -9.093 1.00 94.00 101 SER A O 1
ATOM 755 N N . ARG A 1 102 ? 7.960 5.475 -9.716 1.00 95.56 102 ARG A N 1
ATOM 756 C CA . ARG A 1 102 ? 6.788 6.135 -9.130 1.00 95.56 102 ARG A CA 1
ATOM 757 C C . ARG A 1 102 ? 5.820 5.079 -8.621 1.00 95.56 102 ARG A C 1
ATOM 759 O O . ARG A 1 102 ? 5.694 4.024 -9.229 1.00 95.56 102 ARG A O 1
ATOM 766 N N . THR A 1 103 ? 5.128 5.394 -7.534 1.00 96.25 103 THR A N 1
ATOM 767 C CA . THR A 1 103 ? 3.955 4.657 -7.059 1.00 96.25 103 THR A CA 1
ATOM 768 C C . THR A 1 10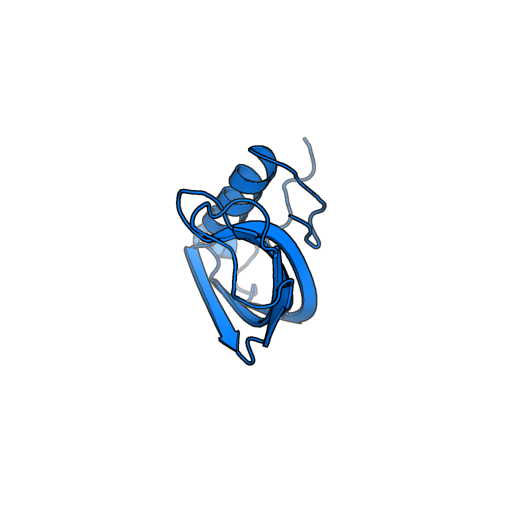3 ? 2.855 5.633 -6.688 1.00 96.25 103 THR A C 1
ATOM 770 O O . THR A 1 103 ? 3.137 6.689 -6.109 1.00 96.25 103 THR A O 1
ATOM 773 N N . SER A 1 104 ? 1.619 5.254 -6.977 1.00 96.44 104 SER A N 1
ATOM 774 C CA . SER A 1 104 ? 0.408 5.900 -6.481 1.00 96.44 104 SER A CA 1
ATOM 775 C C . SER A 1 104 ? -0.541 4.846 -5.924 1.00 96.44 104 SER A C 1
ATOM 777 O O . SER A 1 104 ? -0.657 3.751 -6.471 1.00 96.44 104 SER A O 1
ATOM 779 N N . VAL A 1 105 ? -1.225 5.176 -4.829 1.00 95.00 105 VAL A N 1
ATOM 780 C CA . VAL A 1 105 ? -2.314 4.363 -4.280 1.00 95.00 105 VAL A CA 1
ATOM 781 C C . VAL A 1 105 ? -3.586 5.188 -4.190 1.00 95.00 105 VAL A C 1
ATOM 783 O O . VAL A 1 105 ? -3.598 6.301 -3.662 1.00 95.00 105 VAL A O 1
ATOM 786 N N . ARG A 1 106 ? -4.682 4.611 -4.681 1.00 95.56 106 ARG A N 1
ATOM 787 C CA . ARG A 1 106 ? -6.022 5.181 -4.594 1.00 95.56 106 ARG A CA 1
ATOM 788 C C . ARG A 1 106 ? -6.934 4.231 -3.816 1.00 95.56 106 ARG A C 1
ATOM 790 O O . ARG A 1 106 ? -7.306 3.181 -4.350 1.00 95.56 106 ARG A O 1
ATOM 797 N N . PRO A 1 107 ? -7.323 4.579 -2.578 1.00 95.50 107 PRO A N 1
ATOM 798 C CA . PRO A 1 107 ? -8.342 3.836 -1.849 1.00 95.50 107 PRO A CA 1
ATOM 799 C C . PRO A 1 107 ? -9.678 3.886 -2.592 1.00 95.50 107 PRO A C 1
ATOM 801 O O . PRO A 1 107 ? -10.078 4.936 -3.096 1.00 95.50 107 PRO A O 1
ATOM 804 N N . LEU A 1 108 ? -10.373 2.755 -2.639 1.00 97.50 108 LEU A N 1
ATOM 805 C CA . LEU A 1 108 ? -11.744 2.640 -3.135 1.00 97.50 108 LEU A CA 1
ATOM 806 C C . LEU A 1 108 ? -12.740 2.542 -1.979 1.00 97.50 108 LEU A C 1
ATOM 808 O O . LEU A 1 108 ? -13.828 3.105 -2.053 1.00 97.50 108 LEU A O 1
ATOM 812 N N . TRP A 1 109 ? -12.360 1.843 -0.911 1.00 97.31 109 TRP A N 1
ATOM 813 C CA . TRP A 1 109 ? -13.133 1.739 0.321 1.00 97.31 109 TRP A CA 1
ATOM 814 C C . TRP A 1 109 ? -12.207 1.515 1.517 1.00 97.31 109 TRP A C 1
ATOM 816 O O . TRP A 1 109 ? -11.071 1.059 1.368 1.00 97.31 109 TRP A O 1
ATOM 826 N N . MET A 1 110 ? -12.706 1.851 2.704 1.00 96.06 110 MET A N 1
ATOM 827 C CA . MET A 1 110 ? -12.007 1.700 3.979 1.00 96.06 110 MET A CA 1
ATOM 828 C C . MET A 1 110 ? -12.991 1.202 5.046 1.00 96.06 110 MET A C 1
ATOM 830 O O . MET A 1 110 ? -14.163 1.577 5.008 1.00 96.06 110 MET A O 1
ATOM 834 N N . SER A 1 111 ? -12.522 0.379 5.985 1.00 95.25 111 SER A N 1
ATOM 835 C CA . SER A 1 111 ? -13.265 -0.044 7.182 1.00 95.25 111 SER A CA 1
ATOM 836 C C . SER A 1 111 ? -12.347 -0.020 8.403 1.00 95.25 111 SER A C 1
ATOM 838 O O . SER A 1 111 ? -11.182 -0.403 8.297 1.00 95.25 111 SER A O 1
ATOM 840 N N . GLY A 1 112 ? -12.871 0.413 9.551 1.00 91.56 112 GLY A N 1
ATOM 841 C CA . GLY A 1 112 ? -12.089 0.692 10.759 1.00 91.56 112 GLY A CA 1
ATOM 842 C C . GLY A 1 112 ? -11.533 2.120 10.784 1.00 91.56 112 GLY A C 1
ATOM 843 O O . GLY A 1 112 ? -11.950 2.979 10.003 1.00 91.56 112 GLY A O 1
ATOM 844 N N . THR A 1 113 ? -10.570 2.373 11.670 1.00 89.06 113 THR A N 1
ATOM 845 C CA . THR A 1 113 ? -10.029 3.718 11.918 1.00 89.06 113 THR A CA 1
ATOM 846 C C . THR A 1 113 ? -8.526 3.750 11.673 1.00 89.06 113 THR A C 1
ATOM 848 O O . THR A 1 113 ? -7.769 3.053 12.334 1.00 89.06 113 THR A O 1
ATOM 851 N N . ALA A 1 114 ? -8.059 4.602 10.762 1.00 85.62 114 ALA A N 1
ATOM 852 C CA . ALA A 1 114 ? -6.626 4.847 10.615 1.00 85.62 114 ALA A CA 1
ATOM 853 C C . ALA A 1 114 ? -6.075 5.666 11.804 1.00 85.62 114 ALA A C 1
ATOM 855 O O . ALA A 1 114 ? -6.775 6.571 12.279 1.00 85.62 114 ALA A O 1
ATOM 856 N N . PRO A 1 115 ? -4.824 5.426 12.251 1.00 76.06 115 PRO A N 1
ATOM 857 C CA . PRO A 1 115 ? -4.098 6.339 13.115 1.00 76.06 115 PRO A CA 1
ATOM 858 C C . PRO A 1 115 ? -4.170 7.745 12.530 1.00 76.06 115 PRO A C 1
ATOM 860 O O . PRO A 1 115 ? -3.838 7.972 11.365 1.00 76.06 115 PRO A O 1
ATOM 863 N N . GLN A 1 116 ? -4.643 8.693 13.331 1.00 70.12 116 GLN A N 1
ATOM 864 C CA . GLN A 1 116 ? -4.535 10.092 12.954 1.00 70.12 116 GLN A CA 1
ATOM 865 C C . GLN A 1 116 ? -3.071 10.493 13.143 1.00 70.12 116 GLN A C 1
ATOM 867 O O . GLN A 1 116 ? -2.520 10.222 14.216 1.00 70.12 116 GLN A O 1
ATOM 872 N N . PRO A 1 117 ? -2.425 11.137 12.156 1.00 53.75 117 PRO A N 1
ATOM 873 C CA . PRO A 1 117 ? -1.151 11.782 12.424 1.00 53.75 117 PRO A CA 1
ATOM 874 C C . PRO A 1 117 ? -1.357 12.760 13.584 1.00 53.75 117 PRO A C 1
ATOM 876 O O . PRO A 1 117 ? -2.397 13.423 13.659 1.00 53.75 117 PRO A O 1
ATOM 879 N N . ALA A 1 118 ? -0.397 12.821 14.510 1.00 47.41 118 ALA A N 1
ATOM 880 C CA . ALA A 1 118 ? -0.465 13.765 15.617 1.00 47.41 118 ALA A CA 1
ATOM 881 C C . ALA A 1 118 ? -0.752 15.162 15.051 1.00 47.41 118 ALA A C 1
ATOM 883 O O . ALA A 1 118 ? -0.041 15.630 14.158 1.00 47.41 118 ALA A O 1
ATOM 884 N N . ALA A 1 119 ? -1.819 15.808 15.530 1.00 39.81 119 ALA A N 1
ATOM 885 C CA . ALA A 1 119 ? -2.050 17.208 15.215 1.00 39.81 119 ALA A CA 1
ATOM 886 C C . ALA A 1 119 ? -0.790 17.959 15.649 1.00 39.81 119 ALA A C 1
ATOM 888 O O . ALA A 1 119 ? -0.402 17.840 16.809 1.00 39.81 119 ALA A O 1
ATOM 889 N N . ASN A 1 120 ? -0.128 18.635 14.707 1.00 35.34 120 ASN A N 1
ATOM 890 C CA . ASN A 1 120 ? 1.110 19.369 14.960 1.00 35.34 120 ASN A CA 1
ATOM 891 C C . ASN A 1 120 ? 0.968 20.177 16.262 1.00 35.34 120 ASN A C 1
ATOM 893 O O . ASN A 1 120 ? 0.144 21.093 16.322 1.00 35.34 120 ASN A O 1
ATOM 897 N N . ALA A 1 121 ? 1.718 19.776 17.290 1.00 33.03 121 ALA A N 1
ATOM 898 C CA . ALA A 1 121 ? 1.828 20.467 18.569 1.00 33.03 121 ALA A CA 1
ATOM 899 C C . ALA A 1 121 ? 2.964 21.490 18.514 1.00 33.03 121 ALA A C 1
ATOM 901 O O . ALA A 1 121 ? 3.993 21.185 17.864 1.00 33.03 121 ALA A O 1
#

pLDDT: mean 86.54, std 15.18, range [33.03, 98.69]

Sequence (121 aa):
MESPHGSSVGADAVRQSQQAVEDWAVIQYLNTDLLIDVDGDGEGDGDGDGSSATASWNSLMTHVHHEAALKALGEDLDPLFTVGGVWEADLRRTSAGWRISRTSVRPLWMSGTAPQPAANA

Secondary structure (DSSP, 8-state):
-EETTEE--THHHHHHHHHHHHTSSEEEEEEEEEEEEEES-S---S-----EEEEEEEEEEEEE--HHHHHHH-TTS-SEEEEEEEEEEEEEEETTEEEEEEEEEEEEEEES-PPPPPP--

Radius of gyration: 17.92 Å; chains: 1; bounding box: 38×30×54 Å

Foldseek 3Di:
DQEPVGDDADPRVVVVVVVVCVQFPDKDKDKDDKDKAKPDDPPDPDDWFDIKMKIKIKIKMKGAGDPVVCVVVDVPFDRIKIFTWMKMFMWGTDPVGIDTRDMHIDTPDIDTDDDDDPPDD